Protein AF-A0A1F7ULQ7-F1 (afdb_monomer_lite)

Structure (mmCIF, N/CA/C/O backbone):
data_AF-A0A1F7ULQ7-F1
#
_entry.id   AF-A0A1F7ULQ7-F1
#
loop_
_atom_site.group_PDB
_atom_site.id
_atom_site.type_symbol
_atom_site.label_atom_id
_atom_site.label_alt_id
_atom_site.label_comp_id
_atom_site.label_asym_id
_atom_site.label_entity_id
_atom_site.label_seq_id
_atom_site.pdbx_PDB_ins_code
_atom_site.Cartn_x
_atom_site.Cartn_y
_atom_site.Cartn_z
_atom_site.occupancy
_atom_site.B_iso_or_equiv
_atom_site.auth_seq_id
_atom_site.auth_comp_id
_atom_site.auth_asym_id
_atom_site.auth_atom_id
_atom_site.pdbx_PDB_model_num
ATOM 1 N N . MET A 1 1 ? 13.791 -11.895 36.145 1.00 69.31 1 MET A N 1
ATOM 2 C CA . MET A 1 1 ? 13.277 -12.479 34.882 1.00 69.31 1 MET A CA 1
ATOM 3 C C . MET A 1 1 ? 11.786 -12.182 34.633 1.00 69.31 1 MET A C 1
ATOM 5 O O . MET A 1 1 ? 11.480 -11.531 33.641 1.00 69.31 1 MET A O 1
ATOM 9 N N . LEU A 1 2 ? 10.857 -12.518 35.544 1.00 80.19 2 LEU A N 1
ATOM 10 C CA . LEU A 1 2 ? 9.404 -12.272 35.369 1.00 80.19 2 LEU A CA 1
ATOM 11 C C . LEU A 1 2 ? 8.997 -10.812 35.054 1.00 80.19 2 LEU A C 1
ATOM 13 O O . LEU A 1 2 ? 8.094 -10.578 34.252 1.00 80.19 2 LEU A O 1
ATOM 17 N N . LYS A 1 3 ? 9.668 -9.812 35.644 1.00 85.81 3 LYS A N 1
ATOM 18 C CA . LYS A 1 3 ? 9.379 -8.381 35.402 1.00 85.81 3 LYS A CA 1
ATOM 19 C C . LYS A 1 3 ? 9.662 -7.953 33.953 1.00 85.81 3 LYS A C 1
ATOM 21 O O . LYS A 1 3 ? 8.939 -7.118 33.416 1.00 85.81 3 LYS A O 1
ATOM 26 N N . ALA A 1 4 ? 10.680 -8.537 33.316 1.00 83.50 4 ALA A N 1
ATOM 27 C CA . ALA A 1 4 ? 11.030 -8.252 31.923 1.00 83.50 4 ALA A CA 1
ATOM 28 C C . ALA A 1 4 ? 9.991 -8.837 30.952 1.00 83.50 4 ALA A C 1
ATOM 30 O O . ALA A 1 4 ? 9.545 -8.146 30.040 1.00 83.50 4 ALA A O 1
ATOM 31 N N . ILE A 1 5 ? 9.517 -10.059 31.216 1.00 84.38 5 ILE A N 1
ATOM 32 C CA . ILE A 1 5 ? 8.463 -10.716 30.425 1.00 84.38 5 ILE A CA 1
ATOM 33 C C . ILE A 1 5 ? 7.169 -9.891 30.445 1.00 84.38 5 ILE A C 1
ATOM 35 O O . ILE A 1 5 ? 6.613 -9.592 29.388 1.00 84.38 5 ILE A O 1
ATOM 39 N N . LYS A 1 6 ? 6.741 -9.422 31.627 1.00 87.06 6 LYS A N 1
ATOM 40 C CA . LYS A 1 6 ? 5.553 -8.560 31.760 1.00 87.06 6 LYS A CA 1
ATOM 41 C C . LYS A 1 6 ? 5.687 -7.237 30.992 1.00 87.06 6 LYS A C 1
ATOM 43 O O . LYS A 1 6 ? 4.717 -6.784 30.389 1.00 87.06 6 LYS A O 1
ATOM 48 N N . ARG A 1 7 ? 6.880 -6.626 30.968 1.00 87.19 7 ARG A N 1
ATOM 49 C CA . ARG A 1 7 ? 7.144 -5.402 30.184 1.00 87.19 7 ARG A CA 1
ATOM 50 C C . ARG A 1 7 ? 7.021 -5.650 28.680 1.00 87.19 7 ARG A C 1
ATOM 52 O O . ARG A 1 7 ? 6.356 -4.874 28.004 1.00 87.19 7 ARG A O 1
ATOM 59 N N . MET A 1 8 ? 7.586 -6.749 28.176 1.00 82.94 8 MET A N 1
ATOM 60 C CA . MET A 1 8 ? 7.479 -7.121 26.759 1.00 82.94 8 MET A CA 1
ATOM 61 C C . MET A 1 8 ? 6.039 -7.438 26.340 1.00 82.94 8 MET A C 1
ATOM 63 O O . MET A 1 8 ? 5.624 -7.095 25.236 1.00 82.94 8 MET A O 1
ATOM 67 N N . GLN A 1 9 ? 5.260 -8.088 27.206 1.00 82.25 9 GLN A N 1
ATOM 68 C CA . GLN A 1 9 ? 3.839 -8.351 26.953 1.00 82.25 9 GLN A CA 1
ATOM 69 C C . GLN A 1 9 ? 3.021 -7.055 26.907 1.00 82.25 9 GLN A C 1
A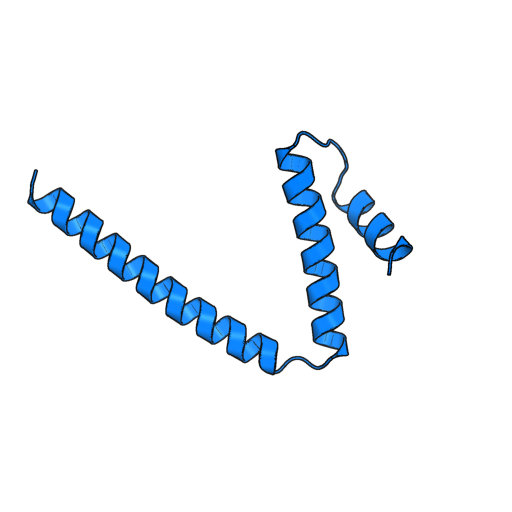TOM 71 O O . GLN A 1 9 ? 2.208 -6.878 26.002 1.00 82.25 9 GLN A O 1
ATOM 76 N N . LYS A 1 10 ? 3.270 -6.125 27.838 1.00 85.31 10 LYS A N 1
ATOM 77 C CA . LYS A 1 10 ? 2.622 -4.808 27.841 1.00 85.31 10 LYS A CA 1
ATOM 78 C C . LYS A 1 10 ? 2.956 -4.012 26.575 1.00 85.31 10 LYS A C 1
ATOM 80 O O . LYS A 1 10 ? 2.038 -3.576 25.893 1.00 85.31 10 LYS A O 1
ATOM 85 N N . ALA A 1 11 ? 4.237 -3.918 26.214 1.00 83.81 11 ALA A N 1
ATOM 86 C CA . ALA A 1 11 ? 4.674 -3.225 25.001 1.00 83.81 11 ALA A CA 1
ATOM 87 C C . ALA A 1 11 ? 4.021 -3.801 23.732 1.00 83.81 11 ALA A C 1
ATOM 89 O O . ALA A 1 11 ? 3.537 -3.050 22.892 1.00 83.81 11 ALA A O 1
ATOM 90 N N . ARG A 1 12 ? 3.915 -5.134 23.621 1.00 82.62 12 ARG A N 1
ATOM 91 C CA . ARG A 1 12 ? 3.198 -5.787 22.511 1.00 82.62 12 ARG A CA 1
ATOM 92 C C . ARG A 1 12 ? 1.723 -5.389 22.441 1.00 82.62 12 ARG A C 1
ATOM 94 O O . ARG A 1 12 ? 1.211 -5.112 21.355 1.00 82.62 12 ARG A O 1
ATOM 101 N N . LYS A 1 13 ? 1.040 -5.333 23.588 1.00 84.12 13 LYS A N 1
ATOM 102 C CA . LYS A 1 13 ? -0.363 -4.897 23.661 1.00 84.12 13 LYS A CA 1
ATOM 103 C C . LYS A 1 13 ? -0.519 -3.435 23.230 1.00 84.12 13 LYS A C 1
ATOM 105 O O . LYS A 1 13 ? -1.450 -3.119 22.493 1.00 84.12 13 LYS A O 1
ATOM 110 N N . ASP A 1 14 ? 0.408 -2.575 23.643 1.00 90.94 14 ASP A N 1
ATOM 111 C CA . ASP A 1 14 ? 0.406 -1.153 23.296 1.00 90.94 14 ASP A CA 1
ATOM 112 C C . ASP A 1 14 ? 0.639 -0.942 21.788 1.00 90.94 14 ASP A C 1
ATOM 114 O O . ASP A 1 14 ? -0.119 -0.203 21.159 1.00 90.94 14 ASP A O 1
ATOM 118 N N . ILE A 1 15 ? 1.586 -1.671 21.183 1.00 91.31 15 ILE A N 1
ATOM 119 C CA . ILE A 1 15 ? 1.833 -1.656 19.728 1.00 91.31 15 ILE A CA 1
ATOM 120 C C . ILE A 1 15 ? 0.590 -2.107 18.957 1.00 91.31 15 ILE A C 1
ATOM 122 O O . ILE A 1 15 ? 0.159 -1.432 18.026 1.00 91.31 15 ILE A O 1
ATOM 126 N N . THR A 1 16 ? -0.036 -3.213 19.367 1.00 92.81 16 THR A N 1
ATOM 127 C CA . THR A 1 16 ? -1.244 -3.731 18.696 1.00 92.81 16 THR A CA 1
ATOM 128 C C . THR A 1 16 ? -2.382 -2.705 18.739 1.00 92.81 16 THR A C 1
ATOM 130 O O . THR A 1 16 ? -3.071 -2.477 17.745 1.00 92.81 16 THR A O 1
ATOM 133 N N . LYS A 1 17 ? -2.561 -2.027 19.879 1.00 92.06 17 LYS A N 1
ATOM 134 C CA . LYS A 1 17 ? -3.569 -0.972 20.024 1.00 92.06 17 LYS A CA 1
ATOM 135 C C . LYS A 1 17 ? -3.269 0.228 19.122 1.00 92.06 17 LYS A C 1
ATOM 137 O O . LYS A 1 17 ? -4.185 0.760 18.501 1.00 92.06 17 LYS A O 1
ATOM 142 N N . GLN A 1 18 ? -2.006 0.645 19.037 1.00 92.38 18 GLN A N 1
ATOM 143 C CA . GLN A 1 18 ? -1.582 1.727 18.146 1.00 92.38 18 GLN A CA 1
ATOM 144 C C . GLN A 1 18 ? -1.815 1.369 16.674 1.00 92.38 18 GLN A C 1
ATOM 146 O O . GLN A 1 18 ? -2.386 2.177 15.944 1.00 9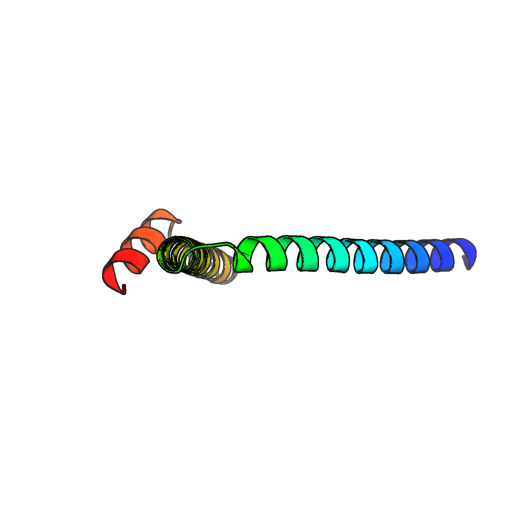2.38 18 GLN A O 1
ATOM 151 N N . LEU A 1 19 ? -1.471 0.144 16.265 1.00 93.81 19 LEU A N 1
ATOM 152 C CA . LEU A 1 19 ? -1.736 -0.366 14.917 1.00 93.81 19 LEU A CA 1
ATOM 153 C C . LEU A 1 19 ? -3.225 -0.292 14.571 1.00 93.81 19 LEU A C 1
ATOM 155 O O . LEU A 1 19 ? -3.580 0.206 13.507 1.00 93.81 19 LEU A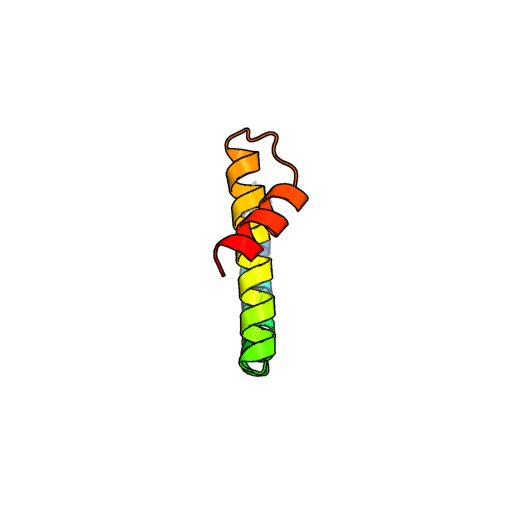 O 1
ATOM 159 N N . PHE A 1 20 ? -4.105 -0.699 15.490 1.00 94.88 20 PHE A N 1
ATOM 160 C CA . PHE A 1 20 ? -5.551 -0.629 15.275 1.00 94.88 20 PHE A CA 1
ATOM 161 C C . PHE A 1 20 ? -6.055 0.810 15.076 1.00 94.88 20 PHE A C 1
ATOM 163 O O . PHE A 1 20 ? -6.884 1.073 14.203 1.00 94.88 20 PHE A O 1
ATOM 170 N N . VAL A 1 21 ? -5.542 1.766 15.857 1.00 94.81 21 VAL A N 1
ATOM 171 C CA . VAL A 1 21 ? -5.892 3.189 15.707 1.00 94.81 21 VAL A CA 1
ATOM 172 C C . VAL A 1 21 ? -5.429 3.726 14.353 1.00 94.81 21 VAL A C 1
ATOM 174 O O . VAL A 1 21 ? -6.211 4.379 13.659 1.00 94.81 21 VAL A O 1
ATOM 177 N N . ILE A 1 22 ? -4.192 3.418 13.956 1.00 94.94 22 ILE A N 1
ATOM 178 C CA . ILE A 1 22 ? -3.622 3.843 12.673 1.00 94.94 22 ILE A CA 1
ATOM 179 C C . ILE A 1 22 ? -4.413 3.242 11.509 1.00 94.94 22 ILE A C 1
ATOM 181 O O . ILE A 1 22 ? -4.808 3.980 10.608 1.00 94.94 22 ILE A O 1
ATOM 185 N N . MET A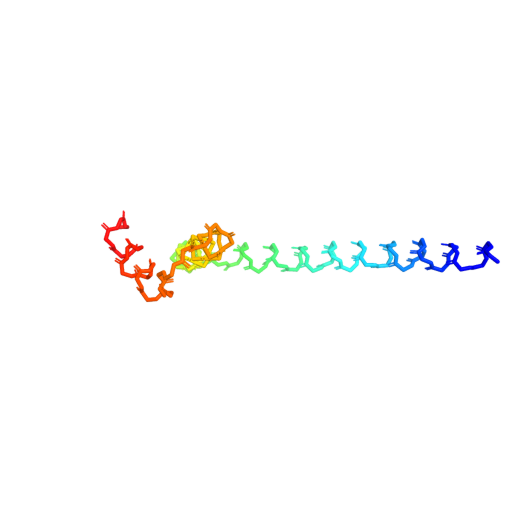 1 23 ? -4.724 1.943 11.555 1.00 95.38 23 MET A N 1
ATOM 186 C CA . MET A 1 23 ? -5.536 1.277 10.532 1.00 95.38 23 MET A CA 1
ATOM 187 C C . MET A 1 23 ? -6.908 1.928 10.372 1.00 95.38 23 MET A C 1
ATOM 189 O O . MET A 1 23 ? -7.331 2.207 9.253 1.00 95.38 23 MET A O 1
ATOM 193 N N . ASN A 1 24 ? -7.599 2.220 11.475 1.00 96.06 24 ASN A N 1
ATOM 194 C CA . ASN A 1 24 ? -8.907 2.869 11.409 1.00 96.06 24 ASN A CA 1
ATOM 195 C C . ASN A 1 24 ? -8.823 4.285 10.831 1.00 96.06 24 ASN A C 1
ATOM 197 O O . ASN A 1 24 ? -9.702 4.695 10.071 1.00 96.06 24 ASN A O 1
ATOM 201 N N . ALA A 1 25 ? -7.779 5.040 11.178 1.00 95.44 25 ALA A N 1
ATOM 202 C CA . ALA A 1 25 ? -7.547 6.362 10.609 1.00 95.44 25 ALA A CA 1
ATOM 203 C C . ALA A 1 25 ? -7.235 6.285 9.106 1.00 95.44 25 ALA A C 1
ATOM 205 O O . ALA A 1 25 ? -7.780 7.077 8.337 1.00 95.44 25 ALA A O 1
ATOM 206 N N . ALA A 1 26 ? -6.416 5.319 8.684 1.00 92.50 26 ALA A N 1
ATOM 207 C CA . ALA A 1 26 ? -6.102 5.070 7.281 1.00 92.50 26 ALA A CA 1
ATOM 208 C C . ALA A 1 26 ? -7.360 4.686 6.491 1.00 92.50 26 ALA A C 1
ATOM 210 O O . ALA A 1 26 ? -7.660 5.328 5.489 1.00 92.50 26 ALA A O 1
ATOM 211 N N . LYS A 1 27 ? -8.166 3.744 7.000 1.00 94.94 27 LYS A N 1
ATOM 212 C CA . LYS A 1 27 ? -9.443 3.345 6.389 1.00 94.94 27 LYS A CA 1
ATOM 213 C C . LYS A 1 27 ? -10.370 4.542 6.169 1.00 94.94 27 LYS A C 1
ATOM 215 O O . LYS A 1 27 ? -10.811 4.783 5.054 1.00 94.94 27 LYS A O 1
ATOM 220 N N . LYS A 1 28 ? -10.569 5.368 7.201 1.00 95.81 28 LYS A N 1
ATOM 221 C CA . LYS A 1 28 ? -11.385 6.590 7.097 1.00 95.81 28 LYS A CA 1
ATOM 222 C C . LYS A 1 28 ? -10.866 7.592 6.063 1.00 95.81 28 LYS A C 1
ATOM 224 O O . LYS A 1 28 ? -11.650 8.404 5.584 1.00 95.81 28 LYS A O 1
ATOM 229 N N . ARG A 1 29 ? -9.562 7.611 5.774 1.00 94.00 29 ARG A N 1
ATOM 230 C CA . ARG A 1 29 ? -8.986 8.458 4.718 1.00 94.00 29 ARG A CA 1
ATOM 231 C C . ARG A 1 29 ? -9.224 7.848 3.340 1.00 94.00 29 ARG A C 1
ATOM 233 O O . ARG A 1 29 ? -9.648 8.575 2.452 1.00 94.00 29 ARG A O 1
ATOM 240 N N . LEU A 1 30 ? -9.029 6.537 3.192 1.00 92.81 30 LEU A N 1
ATOM 241 C CA . LEU A 1 30 ? -9.302 5.808 1.948 1.00 92.81 30 LEU A CA 1
ATOM 242 C C . LEU A 1 30 ? -10.772 5.915 1.528 1.00 92.81 30 LEU A C 1
ATOM 244 O O . LEU A 1 30 ? -11.065 6.109 0.351 1.00 92.81 30 LEU A O 1
ATOM 248 N N . ASP A 1 31 ? -11.697 5.846 2.484 1.00 94.06 31 ASP A N 1
ATOM 249 C CA . ASP A 1 31 ? -13.141 5.956 2.232 1.00 94.06 31 ASP A CA 1
ATOM 250 C C . ASP A 1 31 ? -13.567 7.352 1.745 1.00 94.06 31 ASP A C 1
ATOM 252 O O . ASP A 1 31 ? -14.645 7.502 1.181 1.00 94.06 31 ASP A O 1
ATOM 256 N N . LYS A 1 32 ? -12.723 8.375 1.936 1.00 96.31 32 LYS A N 1
ATOM 257 C CA . LYS A 1 32 ? -12.973 9.745 1.461 1.00 96.31 32 LYS A CA 1
ATOM 258 C C . LYS A 1 32 ? -12.393 10.031 0.077 1.00 96.31 32 LYS A C 1
ATOM 260 O O . LYS A 1 32 ? -12.616 11.122 -0.441 1.00 96.31 32 LYS A O 1
ATOM 265 N N . LEU A 1 33 ? -11.620 9.107 -0.491 1.00 95.62 33 LEU A N 1
ATOM 266 C CA . LEU A 1 33 ? -11.039 9.289 -1.816 1.00 95.62 33 LEU A CA 1
ATOM 267 C C . LEU A 1 33 ? -12.119 9.152 -2.887 1.00 95.62 33 LEU A C 1
ATOM 269 O O . LEU A 1 33 ? -12.978 8.272 -2.808 1.00 95.62 33 LEU A O 1
ATOM 273 N N . THR A 1 34 ? -12.046 9.993 -3.916 1.00 96.62 34 THR A N 1
ATOM 274 C CA . THR A 1 34 ? -12.846 9.784 -5.127 1.00 96.62 34 THR A CA 1
ATOM 275 C C . THR A 1 34 ? -12.397 8.505 -5.845 1.00 96.62 34 THR A C 1
ATOM 277 O O . THR A 1 34 ? -11.262 8.062 -5.639 1.00 96.62 34 THR A O 1
ATOM 280 N N . PRO A 1 35 ? -13.227 7.915 -6.726 1.00 95.00 35 PRO A N 1
ATOM 281 C CA . PRO A 1 35 ? -12.830 6.738 -7.499 1.00 95.00 35 PRO A CA 1
ATOM 282 C C . PRO A 1 35 ? -11.506 6.930 -8.250 1.00 95.00 35 PRO A C 1
ATOM 284 O O . PRO A 1 35 ? -10.643 6.064 -8.197 1.00 95.00 35 PRO A O 1
ATOM 287 N N . THR A 1 36 ? -11.293 8.099 -8.863 1.00 95.00 36 THR A N 1
ATOM 288 C CA . THR A 1 36 ? -10.040 8.424 -9.562 1.00 95.00 36 THR A CA 1
ATOM 289 C C . THR A 1 36 ? -8.848 8.503 -8.610 1.00 95.00 36 THR A C 1
ATOM 291 O O . THR A 1 36 ? -7.803 7.932 -8.893 1.00 95.00 36 THR A O 1
ATOM 294 N N . GLN A 1 37 ? -8.992 9.170 -7.460 1.00 95.12 37 GLN A N 1
ATOM 295 C CA . GLN A 1 37 ? -7.914 9.251 -6.467 1.00 95.12 37 GLN A CA 1
ATOM 296 C C . GLN A 1 37 ? -7.564 7.876 -5.894 1.00 95.12 37 GLN A C 1
ATOM 298 O O . GLN A 1 37 ? -6.391 7.587 -5.660 1.00 95.12 37 GLN A O 1
ATOM 303 N N . ARG A 1 38 ? -8.579 7.035 -5.672 1.00 94.00 38 ARG A N 1
ATOM 304 C CA . ARG A 1 38 ? -8.402 5.659 -5.217 1.00 94.00 38 ARG A CA 1
ATOM 305 C C . ARG A 1 38 ? -7.670 4.826 -6.269 1.00 94.00 38 ARG A C 1
ATOM 307 O O . ARG A 1 38 ? -6.678 4.207 -5.915 1.00 94.00 38 ARG A O 1
ATOM 314 N N . ALA A 1 39 ? -8.076 4.900 -7.535 1.00 91.31 39 ALA A N 1
ATOM 315 C CA . ALA A 1 39 ? -7.407 4.195 -8.626 1.00 91.31 39 ALA A CA 1
ATOM 316 C C . ALA A 1 39 ? -5.931 4.611 -8.776 1.00 91.31 39 ALA A C 1
ATOM 318 O O . ALA A 1 39 ? -5.060 3.760 -8.925 1.00 91.31 39 ALA A O 1
ATOM 319 N N . THR A 1 40 ? -5.618 5.909 -8.667 1.00 92.06 40 THR A N 1
ATOM 320 C CA . THR A 1 40 ? -4.224 6.387 -8.683 1.00 92.06 40 THR A CA 1
ATOM 321 C C . THR A 1 40 ? -3.414 5.834 -7.510 1.00 92.06 40 THR A C 1
ATOM 323 O O . THR A 1 40 ? -2.261 5.442 -7.687 1.00 92.06 40 THR A O 1
ATOM 326 N N . LEU A 1 41 ? -4.003 5.798 -6.311 1.00 93.50 41 LEU A N 1
ATOM 327 C CA . LEU A 1 41 ? -3.356 5.241 -5.124 1.00 93.50 41 LEU A CA 1
ATOM 328 C C . LEU A 1 41 ? -3.109 3.733 -5.275 1.00 93.50 41 LEU A C 1
ATOM 330 O O . LEU A 1 41 ? -2.012 3.271 -4.977 1.00 93.50 41 LEU A O 1
ATOM 334 N N . GLU A 1 42 ? -4.111 2.986 -5.740 1.00 91.94 42 GLU A N 1
ATOM 335 C CA . GLU A 1 42 ? -4.034 1.539 -5.976 1.00 91.94 42 GLU A CA 1
ATOM 336 C C . GLU A 1 42 ? -2.956 1.215 -7.012 1.00 91.94 42 GLU A C 1
ATOM 338 O O . GLU A 1 42 ? -2.073 0.413 -6.724 1.00 91.94 42 GLU A O 1
ATOM 343 N N . LYS A 1 43 ? -2.909 1.945 -8.135 1.00 91.25 43 LYS A N 1
ATOM 344 C CA . LYS A 1 43 ? -1.838 1.802 -9.133 1.00 91.25 43 LYS A CA 1
ATOM 345 C C . LYS A 1 43 ? -0.449 2.033 -8.529 1.00 91.25 43 LYS A C 1
ATOM 347 O O . LYS A 1 43 ? 0.482 1.279 -8.801 1.00 91.25 43 LYS A O 1
ATOM 352 N N . GLY A 1 44 ? -0.296 3.075 -7.709 1.00 91.44 44 GLY A N 1
ATOM 353 C CA . GLY A 1 44 ? 0.964 3.346 -7.015 1.00 91.44 44 GLY A CA 1
ATOM 354 C C . GLY A 1 44 ? 1.356 2.218 -6.057 1.00 91.44 44 GLY A C 1
ATOM 355 O O . GLY A 1 44 ? 2.522 1.828 -6.010 1.00 91.44 44 GLY A O 1
ATOM 356 N N . TRP A 1 45 ? 0.380 1.662 -5.335 1.00 93.06 45 TRP A N 1
ATOM 357 C CA . TRP A 1 45 ? 0.601 0.532 -4.438 1.00 93.06 45 TRP A CA 1
ATOM 358 C C . TRP A 1 45 ? 1.006 -0.729 -5.206 1.00 93.06 45 TRP A C 1
ATOM 360 O O . TRP A 1 45 ? 1.970 -1.379 -4.811 1.00 93.06 45 TRP A O 1
ATOM 370 N N . ASP A 1 46 ? 0.356 -1.041 -6.325 1.00 92.50 46 ASP A N 1
ATOM 371 C CA . ASP A 1 46 ? 0.696 -2.207 -7.144 1.00 92.50 46 ASP A CA 1
ATOM 372 C C . ASP A 1 46 ? 2.138 -2.137 -7.662 1.00 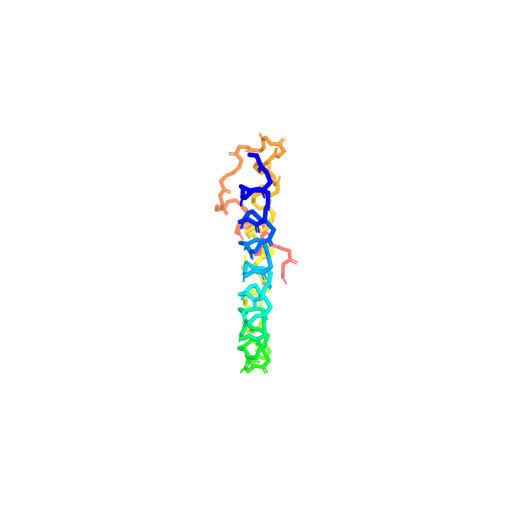92.50 46 ASP A C 1
ATOM 374 O O . ASP A 1 46 ? 2.882 -3.115 -7.565 1.00 92.50 46 ASP A O 1
ATOM 378 N N . ILE A 1 47 ? 2.572 -0.961 -8.132 1.00 93.06 47 ILE A N 1
ATOM 379 C CA . ILE A 1 47 ? 3.951 -0.728 -8.590 1.00 93.06 47 ILE A CA 1
ATOM 380 C C . ILE A 1 47 ? 4.948 -0.921 -7.442 1.00 93.06 47 ILE A C 1
ATOM 382 O O . ILE A 1 47 ? 5.948 -1.625 -7.599 1.00 93.06 47 ILE A O 1
ATOM 386 N N . GLU A 1 48 ? 4.694 -0.315 -6.278 1.00 93.62 48 GLU A N 1
ATOM 387 C CA . GLU A 1 48 ? 5.584 -0.453 -5.120 1.00 93.62 48 GLU A CA 1
ATOM 388 C C . GLU A 1 48 ? 5.636 -1.891 -4.610 1.00 93.62 48 GLU A C 1
ATOM 390 O O . GLU A 1 48 ? 6.716 -2.397 -4.299 1.00 93.62 48 GLU A O 1
ATOM 395 N N . HIS A 1 49 ? 4.488 -2.565 -4.553 1.00 93.88 49 HIS A N 1
ATOM 396 C CA . HIS A 1 49 ? 4.409 -3.957 -4.144 1.00 93.88 49 HIS A CA 1
ATOM 397 C C . HIS A 1 49 ? 5.199 -4.851 -5.102 1.00 93.88 49 HIS A C 1
ATOM 399 O O . HIS A 1 49 ? 6.029 -5.634 -4.647 1.00 93.88 49 HIS A O 1
ATOM 405 N N . ALA A 1 50 ? 5.012 -4.692 -6.414 1.00 92.19 50 ALA A N 1
ATOM 406 C CA . ALA A 1 50 ? 5.746 -5.450 -7.420 1.00 92.19 50 ALA A CA 1
ATOM 407 C C . ALA A 1 50 ? 7.259 -5.214 -7.321 1.00 92.19 50 ALA A C 1
ATOM 409 O O . ALA A 1 50 ? 8.026 -6.180 -7.319 1.00 92.19 50 ALA A O 1
ATOM 410 N N . TYR A 1 51 ? 7.689 -3.958 -7.169 1.00 94.44 51 TYR A N 1
ATOM 411 C CA . TYR A 1 51 ? 9.100 -3.611 -7.016 1.00 94.44 51 TYR A CA 1
ATOM 412 C C . TYR A 1 51 ? 9.719 -4.257 -5.772 1.00 94.44 51 TYR A C 1
ATOM 414 O O . TYR A 1 51 ? 10.725 -4.958 -5.881 1.00 94.44 51 TYR A O 1
ATOM 422 N N . TYR A 1 52 ? 9.124 -4.065 -4.590 1.00 94.00 52 TYR A N 1
ATOM 423 C CA . TYR A 1 52 ? 9.706 -4.575 -3.348 1.00 94.00 52 TYR A CA 1
ATOM 424 C C . TYR A 1 52 ? 9.636 -6.099 -3.245 1.00 94.00 52 TYR A C 1
ATOM 426 O O . TYR A 1 52 ? 10.613 -6.707 -2.810 1.00 94.00 52 TYR A O 1
ATOM 434 N N . SER A 1 53 ? 8.541 -6.727 -3.681 1.00 94.31 53 SER A N 1
ATOM 435 C CA . SER A 1 53 ? 8.445 -8.190 -3.741 1.00 94.31 53 SER A CA 1
ATOM 436 C C . SER A 1 53 ? 9.507 -8.767 -4.680 1.00 94.31 53 SER A C 1
ATOM 438 O O . SER A 1 53 ? 10.254 -9.657 -4.285 1.00 94.31 53 SER A O 1
ATOM 440 N N . SER A 1 54 ? 9.682 -8.181 -5.869 1.00 92.38 54 SER A N 1
ATOM 441 C CA . SER A 1 54 ? 10.717 -8.622 -6.815 1.00 92.38 54 SER A CA 1
ATOM 442 C C . SER A 1 54 ? 12.134 -8.398 -6.281 1.00 92.38 54 SER A C 1
ATOM 444 O O . SER A 1 54 ? 13.019 -9.221 -6.506 1.00 92.38 54 SER A O 1
ATOM 446 N N . ALA A 1 55 ? 12.378 -7.294 -5.569 1.00 93.81 55 ALA A N 1
ATOM 447 C CA . ALA A 1 55 ? 13.674 -7.018 -4.953 1.00 93.81 55 ALA A CA 1
ATOM 448 C C . ALA A 1 55 ? 14.021 -8.048 -3.864 1.00 93.81 55 ALA A C 1
ATOM 450 O O . ALA A 1 55 ? 15.170 -8.482 -3.778 1.00 93.81 55 ALA A O 1
ATOM 451 N N . LEU A 1 56 ? 13.036 -8.485 -3.068 1.00 94.06 56 LEU A N 1
ATOM 452 C CA . LEU A 1 56 ? 13.210 -9.567 -2.090 1.00 94.06 56 LEU A CA 1
ATOM 453 C C . LEU A 1 56 ? 13.530 -10.913 -2.758 1.00 94.06 56 LEU A C 1
ATOM 455 O O . LEU A 1 56 ? 14.248 -11.725 -2.179 1.00 94.06 56 LEU A O 1
ATOM 459 N N . GLU A 1 57 ? 13.055 -11.120 -3.984 1.00 94.50 57 GLU A N 1
ATOM 460 C CA . GLU A 1 57 ? 13.369 -12.284 -4.822 1.00 94.50 57 GLU A CA 1
ATOM 461 C C . GLU A 1 57 ? 14.696 -12.141 -5.597 1.00 94.50 57 GLU A C 1
ATOM 463 O O . GLU A 1 57 ? 15.093 -13.041 -6.336 1.00 94.50 57 GLU A O 1
ATOM 468 N N . GLY A 1 58 ? 15.425 -11.033 -5.411 1.00 93.56 58 GLY A N 1
ATOM 469 C CA . GLY A 1 58 ? 16.743 -10.804 -6.009 1.00 93.56 58 GLY A CA 1
ATOM 470 C C . GLY A 1 58 ? 16.726 -10.118 -7.378 1.00 93.56 58 GLY A C 1
ATOM 471 O O . GLY A 1 58 ? 17.754 -10.097 -8.063 1.00 93.56 58 GLY A O 1
ATOM 472 N N . SER A 1 59 ? 15.594 -9.540 -7.789 1.00 91.31 59 SER A N 1
ATOM 473 C CA . SER A 1 59 ? 15.516 -8.721 -9.001 1.00 91.31 59 SER A CA 1
ATOM 474 C C . SER A 1 59 ? 16.442 -7.505 -8.919 1.00 91.31 59 SER A C 1
ATOM 476 O O . SER A 1 59 ? 16.563 -6.855 -7.882 1.00 91.31 59 SER A O 1
ATOM 478 N N . LYS A 1 60 ? 17.080 -7.180 -10.049 1.00 93.38 60 LYS A N 1
ATOM 479 C CA . LYS A 1 60 ? 17.932 -5.990 -10.222 1.00 93.38 60 LYS A CA 1
ATOM 480 C C . LYS A 1 60 ? 17.236 -4.864 -10.987 1.00 93.38 60 LYS A C 1
ATOM 482 O O . LYS A 1 60 ? 17.881 -3.873 -11.320 1.00 93.38 60 LYS A O 1
ATOM 487 N N . LEU A 1 61 ? 15.958 -5.047 -11.319 1.00 91.12 61 LEU A N 1
ATOM 488 C CA . LEU A 1 61 ? 15.169 -4.017 -11.980 1.00 91.12 61 LEU A CA 1
ATOM 489 C C . LEU A 1 61 ? 14.956 -2.850 -11.021 1.00 91.12 61 LEU A C 1
ATOM 491 O O . LEU A 1 61 ? 14.660 -3.046 -9.842 1.00 91.12 61 LEU A O 1
ATOM 495 N N . ASP A 1 62 ? 15.115 -1.636 -11.533 1.00 92.19 62 ASP A N 1
ATOM 496 C CA . ASP A 1 62 ? 14.835 -0.433 -10.764 1.00 92.19 62 ASP A CA 1
ATOM 497 C C . ASP A 1 62 ? 13.325 -0.151 -10.709 1.00 92.19 62 ASP A C 1
ATOM 499 O O . ASP A 1 62 ? 12.527 -0.701 -11.470 1.00 92.19 62 ASP A O 1
ATOM 503 N N . ARG A 1 63 ? 12.920 0.734 -9.794 1.00 89.94 63 ARG A N 1
ATOM 504 C CA . ARG A 1 63 ? 11.515 1.135 -9.635 1.00 89.94 63 ARG A CA 1
ATOM 505 C C . ARG A 1 63 ? 10.916 1.691 -10.933 1.00 89.94 63 ARG A C 1
ATOM 507 O O . ARG A 1 63 ? 9.746 1.447 -11.208 1.00 89.94 63 ARG A O 1
ATOM 514 N N . LYS A 1 64 ? 11.719 2.384 -11.746 1.00 92.06 64 LYS A N 1
ATOM 515 C CA . LYS A 1 64 ? 11.270 3.001 -12.997 1.00 92.06 64 LYS A CA 1
ATOM 516 C C . LYS A 1 64 ? 10.804 1.954 -14.011 1.00 92.06 64 LYS A C 1
ATOM 518 O O . LYS A 1 64 ? 9.779 2.151 -14.656 1.00 92.06 64 LYS A O 1
ATOM 523 N N . HIS A 1 65 ? 11.481 0.810 -14.097 1.00 91.44 65 HIS A N 1
ATOM 524 C CA . HIS A 1 65 ? 11.023 -0.296 -14.940 1.00 91.44 65 HIS A CA 1
ATOM 525 C C . HIS A 1 65 ? 9.640 -0.812 -14.516 1.00 91.44 65 HIS A C 1
ATOM 527 O O . HIS A 1 65 ? 8.821 -1.134 -15.374 1.00 91.44 65 HIS A O 1
ATOM 533 N N . PHE A 1 66 ? 9.347 -0.865 -13.213 1.00 90.56 66 PHE A N 1
ATOM 534 C CA . PHE A 1 66 ? 8.020 -1.261 -12.727 1.00 90.56 66 PHE A CA 1
ATOM 535 C C . PHE A 1 66 ? 6.953 -0.196 -12.996 1.00 90.56 66 PHE A C 1
ATOM 537 O O . PHE A 1 66 ? 5.818 -0.549 -13.306 1.0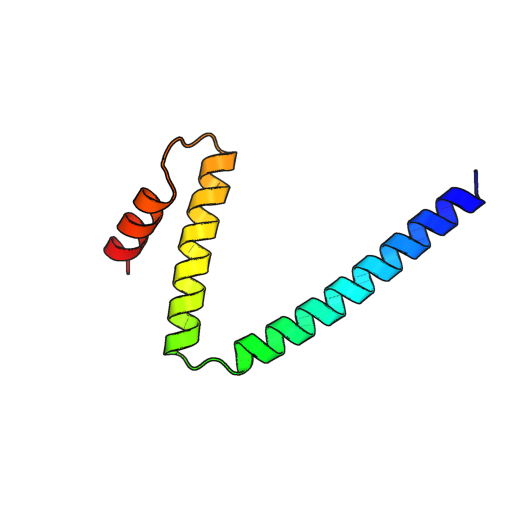0 90.56 66 PHE A O 1
ATOM 544 N N . GLU A 1 67 ? 7.308 1.089 -12.934 1.00 90.56 67 GLU A N 1
ATOM 545 C CA . GLU A 1 67 ? 6.417 2.190 -13.319 1.00 90.56 67 GLU A CA 1
ATOM 546 C C . GLU A 1 67 ? 6.034 2.093 -14.805 1.00 90.56 67 GLU A C 1
ATOM 548 O O . GLU A 1 67 ? 4.848 2.086 -15.135 1.00 90.56 67 GLU A O 1
ATOM 553 N N . GLU A 1 68 ? 7.016 1.895 -15.691 1.00 92.25 68 GLU A N 1
ATOM 554 C CA . GLU A 1 68 ? 6.790 1.714 -17.133 1.00 92.25 68 GLU A CA 1
ATOM 555 C C . GLU A 1 68 ? 5.962 0.456 -17.451 1.00 92.25 68 GLU A C 1
ATOM 557 O O . GLU A 1 68 ? 5.137 0.463 -18.365 1.00 92.25 68 GLU A O 1
ATOM 562 N N . LEU A 1 69 ? 6.159 -0.639 -16.708 1.00 87.00 69 LEU A N 1
ATOM 563 C CA . LEU A 1 69 ? 5.336 -1.846 -16.838 1.00 87.00 69 LEU A CA 1
ATOM 564 C C . LEU A 1 69 ? 3.897 -1.600 -16.370 1.00 87.00 69 LEU A C 1
ATOM 566 O O . LEU A 1 69 ? 2.957 -1.999 -17.057 1.00 87.00 69 LEU A O 1
ATOM 570 N N . GLY A 1 70 ? 3.716 -0.902 -15.248 1.00 84.19 70 GLY A N 1
ATOM 571 C CA . GLY A 1 70 ? 2.400 -0.542 -14.720 1.00 84.19 70 GLY A CA 1
ATOM 572 C C . GLY A 1 70 ? 1.612 0.405 -15.631 1.00 84.19 70 GLY A C 1
ATOM 573 O O . GLY A 1 70 ? 0.386 0.424 -15.582 1.00 84.19 70 GLY A O 1
ATOM 574 N N . GLU A 1 71 ? 2.279 1.184 -16.483 1.00 84.94 71 GLU A N 1
ATOM 575 C CA . GLU A 1 71 ? 1.634 1.987 -17.532 1.00 84.94 71 GLU A CA 1
ATOM 576 C C . GLU A 1 71 ? 1.230 1.186 -18.771 1.00 84.94 71 GLU A C 1
ATOM 578 O O . GLU A 1 71 ? 0.295 1.583 -19.454 1.00 84.94 71 GLU A O 1
ATOM 583 N N . LYS A 1 72 ? 1.905 0.070 -19.063 1.00 82.81 72 LYS A N 1
ATOM 584 C CA . LYS A 1 72 ? 1.606 -0.778 -20.232 1.00 82.81 72 LYS A CA 1
ATOM 585 C C . LYS A 1 72 ? 0.489 -1.794 -19.986 1.00 82.81 72 LYS A C 1
ATOM 587 O O . LYS A 1 72 ? -0.058 -2.323 -20.948 1.00 82.81 72 LYS A O 1
ATOM 592 N N . VAL A 1 73 ? 0.215 -2.117 -18.722 1.00 72.06 73 VAL A N 1
ATOM 593 C CA . VAL A 1 73 ? -0.790 -3.115 -18.309 1.00 72.06 73 VAL A CA 1
ATOM 594 C C . VAL A 1 73 ? -2.138 -2.474 -17.942 1.00 72.06 73 VAL A C 1
ATOM 596 O O . VAL A 1 73 ? -3.160 -3.153 -18.014 1.00 72.06 73 VAL A O 1
ATOM 599 N N . ALA A 1 74 ? -2.136 -1.194 -17.553 1.00 57.66 74 ALA A N 1
ATOM 600 C CA . ALA A 1 74 ? -3.332 -0.414 -17.215 1.00 57.66 74 ALA A CA 1
ATOM 601 C C . ALA A 1 74 ? -4.007 0.176 -18.461 1.00 57.66 74 ALA A C 1
ATOM 603 O O . ALA A 1 74 ? -5.256 0.245 -18.461 1.00 57.66 74 ALA A O 1
#

Secondary structure (DSSP, 8-state):
-HHHHHHHHHHHHHHHHHHHHHHHHHHHHHTTS-HHHHHHHHHHHHHHHHHHHHHHTT----HHHHHHHHHHH-

pLDDT: mean 90.26, std 6.5, range [57.66, 96.62]

Foldseek 3Di:
DVVVVVVVVVVVVVVVVVVVVVVVVVVVVLVPDDPVRNVVVVLVVVLVCVQVVVVVVVDPDDSVVSVVVSVVVD

Sequence (74 aa):
MLKAIKRMQKARKDITKQLFVIMNAAKKRLDKLTPTQRATLEKGWDIEHAYYSSALEGSKLDRKHFEELGEKVA

Organism: NCBI:txid1802399

Radius of gyration: 18.91 Å; chains: 1; bounding box: 31×22×56 Å